Protein AF-A0A0G4MJI8-F1 (afdb_monomer_lite)

Organism: Verticillium 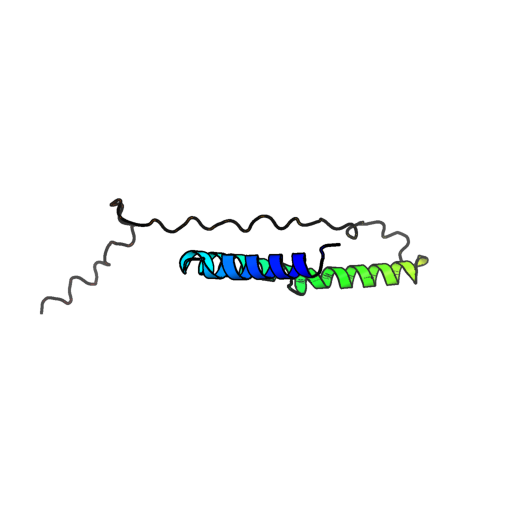longisporum (NCBI:txid100787)

Foldseek 3Di:
DQDPVSVVVVVVVVVVVVVPDDPVRVVQVVVQVVVCVVCVDCVNVVVVVVLVVVVVCCVVCVVVCPPVPPDPPVPDPPPDPDRPDDDPPPDPDDDPDDDPVPPDDPPPPPPPDD

pLDDT: mean 75.06, std 20.21, range [41.44, 98.19]

Sequence (114 aa):
MKGVDDSVNALTSHMFDFCQKSRRQRINQRNRTERLSDLLDWKRMGMEYVKARQLALRRAYPGSFQGDEEEDTILGVEQKISRPFSVPGSPRDRSGMMTPGDFASLQEGREGLS

Radius of gyration: 27.7 Å; chains: 1; bounding box: 50×65×73 Å

Secondary structure (DSSP, 8-state):
---HHHHHHHHHHHHHHHHT--HHHHHHHHHHHHTTGGGGSHHHHHHHHHHHHHHHHHHH-GGGSTT-----TTS------PPPPPPPPPPPS------TT-S--TTTTSSS--

Structure (mmCIF, N/CA/C/O backbone):
data_AF-A0A0G4MJI8-F1
#
_entry.id   AF-A0A0G4MJI8-F1
#
loop_
_atom_site.group_PDB
_atom_site.id
_atom_site.type_symbol
_atom_site.label_atom_id
_atom_site.label_alt_id
_atom_site.label_comp_id
_atom_site.label_asym_id
_atom_site.label_entity_id
_atom_site.label_seq_id
_atom_site.pdbx_PDB_ins_code
_atom_site.Cartn_x
_atom_site.Cartn_y
_atom_site.Cartn_z
_atom_site.occupancy
_atom_site.B_iso_or_equiv
_atom_site.auth_seq_id
_atom_site.auth_comp_id
_atom_site.auth_asym_id
_atom_site.auth_atom_id
_atom_site.pdbx_PDB_model_num
ATOM 1 N N . MET A 1 1 ? -15.058 -20.181 -4.352 1.00 57.34 1 MET A N 1
ATOM 2 C CA . MET A 1 1 ? -15.643 -18.838 -4.553 1.00 57.34 1 MET A CA 1
ATOM 3 C C . MET A 1 1 ? -16.570 -18.603 -3.378 1.00 57.34 1 MET A C 1
ATOM 5 O O . MET A 1 1 ? -17.356 -19.498 -3.102 1.00 57.34 1 MET A O 1
ATOM 9 N N . LYS A 1 2 ? -16.404 -17.515 -2.615 1.00 74.50 2 LYS A N 1
ATOM 10 C CA . LYS A 1 2 ? -17.337 -17.225 -1.514 1.00 74.50 2 LYS A CA 1
ATOM 11 C C . LYS A 1 2 ? -18.719 -16.964 -2.108 1.00 74.50 2 LYS A C 1
ATOM 13 O O . LYS A 1 2 ? -18.796 -16.340 -3.169 1.00 74.50 2 LYS A O 1
ATOM 18 N N . GLY A 1 3 ? -19.769 -17.465 -1.465 1.00 93.12 3 GLY A N 1
ATOM 19 C CA . GLY A 1 3 ? -21.134 -17.174 -1.888 1.00 93.12 3 GLY A CA 1
ATOM 20 C C . GLY A 1 3 ? -21.449 -15.682 -1.768 1.00 93.12 3 GLY A C 1
ATOM 21 O O . GLY A 1 3 ? -20.725 -14.920 -1.117 1.00 93.12 3 GLY A O 1
ATOM 22 N N . VAL A 1 4 ? -22.548 -15.255 -2.393 1.00 94.19 4 VAL A N 1
ATOM 23 C CA . VAL A 1 4 ? -23.049 -13.881 -2.232 1.00 94.19 4 VAL A CA 1
ATOM 24 C C . VAL A 1 4 ? -23.360 -13.615 -0.759 1.00 94.19 4 VAL A C 1
ATOM 26 O O . VAL A 1 4 ? -22.897 -12.615 -0.220 1.00 94.19 4 VAL A O 1
ATOM 29 N N . ASP A 1 5 ? -24.044 -14.550 -0.094 1.00 95.31 5 ASP A N 1
ATOM 30 C CA . ASP A 1 5 ? -24.381 -14.451 1.330 1.00 95.31 5 ASP A CA 1
ATOM 31 C C . ASP A 1 5 ? -23.130 -14.335 2.218 1.00 95.31 5 ASP A C 1
ATOM 33 O O . ASP A 1 5 ? -23.011 -13.408 3.016 1.00 95.31 5 ASP A O 1
ATOM 37 N N . ASP A 1 6 ? -22.116 -15.175 1.983 1.00 96.06 6 ASP A N 1
ATOM 38 C CA . ASP A 1 6 ? -20.831 -15.093 2.692 1.00 96.06 6 ASP A CA 1
ATOM 39 C C . ASP A 1 6 ? -20.140 -13.735 2.509 1.00 96.06 6 ASP A C 1
ATOM 41 O O . ASP A 1 6 ? -19.481 -13.228 3.420 1.00 96.06 6 ASP A O 1
ATOM 45 N N . SER A 1 7 ? -20.258 -13.146 1.317 1.00 96.25 7 SER A N 1
ATOM 46 C CA . SER A 1 7 ? -19.658 -11.847 0.995 1.00 96.25 7 SER A CA 1
ATOM 47 C C . SER A 1 7 ? -20.389 -10.706 1.700 1.00 96.25 7 SER A C 1
ATOM 49 O O . SER A 1 7 ? -19.743 -9.801 2.233 1.00 96.25 7 SER A O 1
ATOM 51 N N . VAL A 1 8 ? -21.722 -10.778 1.756 1.00 96.94 8 VAL A N 1
ATOM 52 C CA . VAL A 1 8 ? -22.560 -9.831 2.501 1.00 96.94 8 VAL A CA 1
ATOM 53 C C . VAL A 1 8 ? -22.250 -9.917 3.993 1.00 96.94 8 VAL A C 1
ATOM 55 O O . VAL A 1 8 ? -21.981 -8.891 4.622 1.00 96.94 8 VAL A O 1
ATOM 58 N N . ASN A 1 9 ? -22.194 -11.126 4.552 1.00 96.88 9 ASN A N 1
ATOM 59 C CA . ASN A 1 9 ? -21.843 -11.335 5.954 1.00 96.88 9 ASN A CA 1
ATOM 60 C C . ASN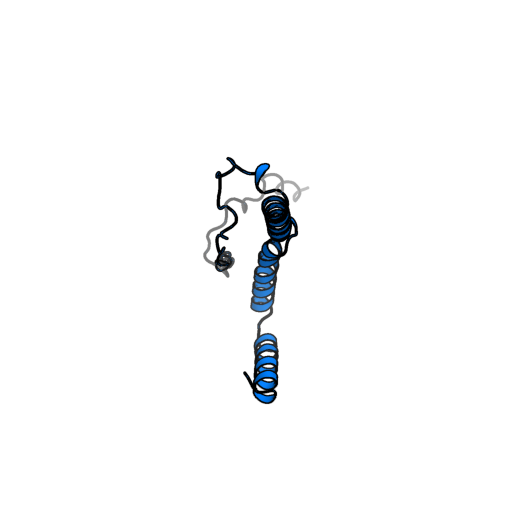 A 1 9 ? -20.442 -10.789 6.267 1.00 96.88 9 ASN A C 1
ATOM 62 O O . ASN A 1 9 ? -20.285 -10.017 7.212 1.00 96.88 9 ASN A O 1
ATOM 66 N N . ALA A 1 10 ? -19.442 -11.085 5.429 1.00 96.31 10 ALA A N 1
ATOM 67 C CA . ALA A 1 10 ? -18.080 -10.583 5.617 1.00 96.31 10 ALA A CA 1
ATOM 68 C C . ALA A 1 10 ? -17.996 -9.046 5.588 1.00 96.31 10 ALA A C 1
ATOM 70 O O . ALA A 1 10 ? -17.323 -8.446 6.431 1.00 96.31 10 ALA A O 1
ATOM 71 N N . LEU A 1 11 ? -18.687 -8.394 4.646 1.00 97.00 11 LEU A N 1
ATOM 72 C CA . LEU A 1 11 ? -18.741 -6.933 4.580 1.00 97.00 11 LEU A CA 1
ATOM 73 C C . LEU A 1 11 ? -19.375 -6.350 5.849 1.00 97.00 11 LEU A C 1
ATOM 75 O O . LEU A 1 11 ? -18.824 -5.426 6.453 1.00 97.00 11 LEU A O 1
ATOM 79 N N . THR A 1 12 ? -20.499 -6.923 6.274 1.00 97.88 12 THR A N 1
ATOM 80 C CA . THR A 1 12 ? -21.241 -6.460 7.452 1.00 97.88 12 THR A CA 1
ATOM 81 C C . THR A 1 12 ? -20.403 -6.611 8.723 1.00 97.88 12 THR A C 1
ATOM 83 O O . THR A 1 12 ? -20.364 -5.688 9.540 1.00 97.88 12 THR A O 1
ATOM 86 N N . SER A 1 13 ? -19.642 -7.705 8.857 1.00 97.88 13 SER A N 1
ATOM 87 C CA . SE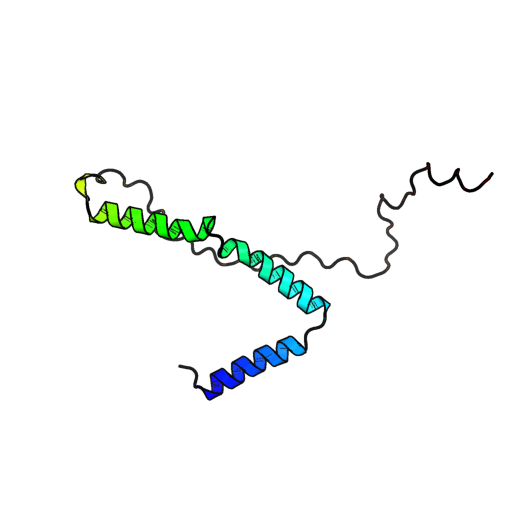R A 1 13 ? -18.679 -7.888 9.950 1.00 97.88 13 SER A CA 1
ATOM 88 C C . SER A 1 13 ? -17.604 -6.798 9.961 1.00 97.88 13 SER A C 1
ATOM 90 O O . SER A 1 13 ? -17.360 -6.199 11.006 1.00 97.88 13 SER A O 1
ATOM 92 N N . HIS A 1 14 ? -17.004 -6.460 8.813 1.00 97.56 14 HIS A N 1
ATOM 93 C CA . HIS A 1 14 ? -16.002 -5.387 8.749 1.00 97.56 14 HIS A CA 1
ATOM 94 C C . HIS A 1 14 ? -16.560 -4.020 9.162 1.00 97.56 14 HIS A C 1
ATOM 96 O O . HIS A 1 14 ? -15.876 -3.257 9.854 1.00 97.56 14 HIS A O 1
ATOM 102 N N . MET A 1 15 ? -17.793 -3.707 8.756 1.00 98.19 15 MET A N 1
ATOM 103 C CA . MET A 1 15 ? -18.467 -2.465 9.142 1.00 98.19 15 MET A CA 1
ATOM 104 C C . MET A 1 15 ? -18.753 -2.439 10.647 1.00 98.19 15 MET A C 1
ATOM 106 O O . MET A 1 15 ? -18.427 -1.457 11.320 1.00 98.19 15 MET A O 1
ATOM 110 N N . PHE A 1 16 ? -19.288 -3.534 11.190 1.00 98.12 16 PHE A N 1
ATOM 111 C CA . PHE A 1 16 ? -19.595 -3.662 12.613 1.00 98.12 16 PHE A CA 1
ATOM 112 C C . PHE A 1 16 ? -18.336 -3.540 13.489 1.00 98.12 16 PHE A C 1
ATOM 114 O O . PHE A 1 16 ? -18.294 -2.712 14.403 1.00 98.12 16 PHE A O 1
ATOM 121 N N . ASP A 1 17 ? -17.263 -4.255 13.142 1.00 98.12 17 ASP A N 1
ATOM 122 C CA . ASP A 1 17 ? -15.971 -4.208 13.842 1.00 98.12 17 ASP A CA 1
ATOM 123 C C . ASP A 1 17 ? -15.307 -2.822 13.801 1.00 98.12 17 ASP A C 1
ATOM 125 O O . ASP A 1 17 ? -14.476 -2.477 14.654 1.00 98.12 17 ASP A O 1
ATOM 129 N N . PHE A 1 18 ? -15.608 -2.021 12.776 1.00 97.69 18 PHE A N 1
ATOM 130 C CA . PHE A 1 18 ? -15.140 -0.644 12.681 1.00 97.69 18 PHE A CA 1
ATOM 131 C C . PHE A 1 18 ? -15.926 0.286 13.610 1.00 97.69 18 PHE A C 1
ATOM 133 O O . PHE A 1 18 ? -15.314 1.097 14.314 1.00 97.69 18 PHE A O 1
ATOM 140 N N . CYS A 1 19 ? -17.253 0.142 13.669 1.00 98.00 19 CYS A N 1
ATOM 141 C CA . CYS A 1 19 ? -18.116 0.922 14.560 1.00 98.00 19 CYS A CA 1
ATOM 142 C C . CYS A 1 19 ? -17.759 0.733 16.042 1.00 98.00 19 CYS A C 1
ATOM 144 O O . CYS A 1 19 ? -17.848 1.683 16.818 1.00 98.00 19 CYS A O 1
ATOM 146 N N . GLN A 1 20 ? -17.272 -0.451 16.421 1.00 97.88 20 GLN A N 1
ATOM 147 C CA . GLN A 1 20 ? -16.832 -0.746 17.788 1.00 97.88 20 GLN A CA 1
ATOM 148 C C . GLN A 1 20 ? -15.494 -0.092 18.187 1.00 97.88 20 GLN A C 1
ATOM 150 O O . GLN A 1 20 ? -15.112 -0.117 19.358 1.00 97.88 20 GLN A O 1
ATOM 155 N N . LYS A 1 21 ? -14.742 0.502 17.249 1.00 97.31 21 LYS A N 1
ATOM 156 C CA . LYS A 1 21 ? -13.429 1.091 17.559 1.00 97.31 21 LYS A CA 1
ATOM 157 C C . LYS A 1 21 ? -13.567 2.378 18.365 1.00 97.31 21 LYS A C 1
ATOM 159 O O . LYS A 1 21 ? -14.327 3.274 18.009 1.00 97.31 21 LYS A O 1
ATOM 164 N N . SER A 1 22 ? -12.715 2.549 19.371 1.00 98.00 22 SER A N 1
ATOM 165 C CA . SER A 1 22 ? -12.516 3.834 20.051 1.00 98.00 22 SER A CA 1
ATOM 166 C C . SER A 1 22 ? -11.933 4.899 19.110 1.00 98.00 22 SER A C 1
ATOM 168 O O . SER A 1 22 ? -11.281 4.595 18.105 1.00 98.00 22 SER A O 1
ATOM 170 N N . ARG A 1 23 ? -12.074 6.180 19.482 1.00 97.38 23 ARG A N 1
ATOM 171 C CA . ARG A 1 23 ? -11.447 7.301 18.756 1.00 97.38 23 ARG A CA 1
ATOM 172 C C . ARG A 1 23 ? -9.937 7.089 18.569 1.00 97.38 23 ARG A C 1
ATOM 174 O O . ARG A 1 23 ? -9.428 7.298 17.471 1.00 97.38 23 ARG A O 1
ATOM 181 N N . ARG A 1 24 ? -9.231 6.622 19.608 1.00 96.88 24 ARG A N 1
ATOM 182 C CA . ARG A 1 24 ? -7.778 6.370 19.563 1.00 96.88 24 ARG A CA 1
ATOM 183 C C . ARG A 1 24 ? -7.415 5.281 18.550 1.00 96.88 24 ARG A C 1
ATOM 185 O O . ARG A 1 24 ? -6.479 5.460 17.777 1.00 96.88 24 ARG A O 1
ATOM 192 N N . GLN A 1 25 ? -8.169 4.183 18.514 1.00 96.50 25 GLN A N 1
ATOM 193 C CA . GLN A 1 25 ? -7.951 3.107 17.541 1.00 96.50 25 GLN A CA 1
ATOM 194 C C . GLN A 1 25 ? -8.190 3.581 16.101 1.00 96.50 25 GLN A C 1
ATOM 196 O O . GLN A 1 25 ? -7.406 3.227 15.222 1.00 96.50 25 GLN A O 1
ATOM 201 N N . ARG A 1 26 ? -9.208 4.421 15.859 1.00 97.94 26 ARG A N 1
ATOM 202 C CA . ARG A 1 26 ? -9.464 4.995 14.524 1.00 97.94 26 ARG A CA 1
ATOM 203 C C . ARG A 1 26 ? -8.346 5.932 14.061 1.00 97.94 26 ARG A C 1
ATOM 205 O O . ARG A 1 26 ? -7.925 5.839 12.914 1.00 97.94 26 ARG A O 1
ATOM 212 N N . ILE A 1 27 ? -7.815 6.777 14.949 1.00 97.06 27 ILE A N 1
ATOM 213 C CA . ILE A 1 27 ? -6.660 7.640 14.633 1.00 97.06 27 ILE A CA 1
ATOM 214 C C . ILE A 1 27 ? -5.434 6.791 14.272 1.00 97.06 27 ILE A C 1
ATOM 216 O O . ILE A 1 27 ? -4.805 7.033 13.244 1.00 97.06 27 ILE A O 1
ATOM 220 N N . ASN A 1 28 ? -5.129 5.758 15.064 1.00 94.44 28 ASN A N 1
ATOM 221 C CA . ASN A 1 28 ? -4.010 4.857 14.780 1.00 94.44 28 ASN A CA 1
ATOM 222 C C . ASN A 1 28 ? -4.185 4.121 13.446 1.00 94.44 28 ASN A C 1
ATOM 224 O O . ASN A 1 28 ? -3.225 3.996 12.690 1.00 94.44 28 ASN A O 1
ATOM 228 N N . GLN A 1 29 ? -5.401 3.649 13.148 1.00 95.44 29 GLN A N 1
ATOM 229 C CA . GLN A 1 29 ? -5.709 3.016 11.868 1.00 95.44 29 GLN A CA 1
ATOM 230 C C . GLN A 1 29 ? -5.519 3.998 10.706 1.00 95.44 29 GLN A C 1
ATOM 232 O O . GLN A 1 29 ? -4.855 3.641 9.743 1.00 95.44 29 GLN A O 1
ATOM 237 N N . ARG A 1 30 ? -5.999 5.244 10.819 1.00 97.25 30 ARG A N 1
ATOM 238 C CA . ARG A 1 30 ? -5.801 6.281 9.792 1.00 97.25 30 ARG A CA 1
ATOM 239 C C . ARG A 1 30 ? -4.320 6.565 9.539 1.00 97.25 30 ARG A C 1
ATOM 241 O O . ARG A 1 30 ? -3.894 6.534 8.393 1.00 97.25 30 ARG A O 1
ATOM 248 N N . ASN A 1 31 ? -3.532 6.783 10.593 1.00 94.62 31 ASN A N 1
ATOM 249 C CA . ASN A 1 31 ? -2.089 7.027 10.465 1.00 94.62 31 ASN A CA 1
ATOM 250 C C . ASN A 1 31 ? -1.362 5.807 9.875 1.00 94.62 31 ASN A C 1
ATOM 252 O O . ASN A 1 31 ? -0.357 5.941 9.191 1.00 94.62 31 ASN A O 1
ATOM 256 N N . ARG A 1 32 ? -1.866 4.596 10.140 1.00 92.81 32 ARG A N 1
ATOM 257 C CA . ARG A 1 32 ? -1.348 3.370 9.535 1.00 92.81 32 ARG A CA 1
ATOM 258 C C . ARG A 1 32 ? -1.667 3.284 8.043 1.00 92.81 32 ARG A C 1
ATOM 260 O O . ARG A 1 32 ? -0.809 2.848 7.286 1.00 92.81 32 ARG A O 1
ATOM 267 N N . THR A 1 33 ? -2.881 3.658 7.650 1.00 93.94 33 THR A N 1
ATOM 268 C CA . THR A 1 33 ? -3.321 3.681 6.252 1.00 93.94 33 THR A CA 1
ATOM 269 C C . THR A 1 33 ? -2.577 4.742 5.450 1.00 93.94 33 THR A C 1
ATOM 271 O O . THR A 1 33 ? -2.185 4.470 4.324 1.00 93.94 33 THR A O 1
ATOM 274 N N . GLU A 1 34 ? -2.332 5.916 6.030 1.00 92.81 34 GLU A N 1
ATOM 275 C CA . GLU A 1 34 ? -1.600 7.005 5.372 1.00 92.81 34 GLU A CA 1
ATOM 276 C C . GLU A 1 34 ? -0.178 6.582 4.969 1.00 92.81 34 GLU A C 1
ATOM 278 O O . GLU A 1 34 ? 0.208 6.784 3.824 1.00 92.81 34 GLU A O 1
ATOM 283 N N . ARG A 1 35 ? 0.528 5.824 5.816 1.00 87.25 35 ARG A N 1
ATOM 284 C CA . ARG A 1 35 ? 1.851 5.249 5.493 1.00 87.25 35 ARG A CA 1
ATOM 285 C C . ARG A 1 35 ? 1.862 4.253 4.333 1.00 87.25 35 ARG A C 1
ATOM 287 O O . ARG A 1 35 ? 2.931 3.868 3.876 1.00 87.25 35 ARG A O 1
ATOM 294 N N . LEU A 1 36 ? 0.702 3.756 3.905 1.00 88.25 36 LEU A N 1
ATOM 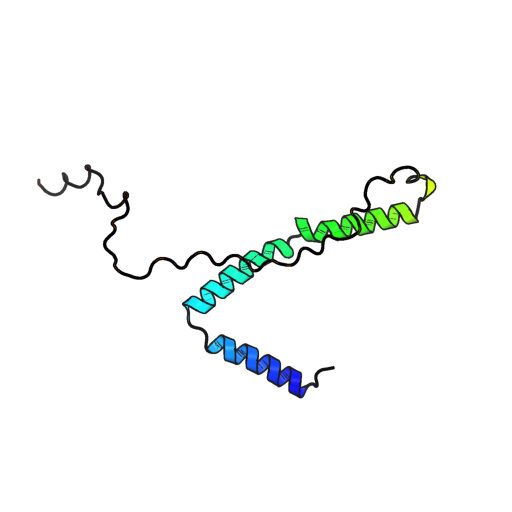295 C CA . LEU A 1 36 ? 0.610 2.883 2.733 1.00 88.25 36 LEU A CA 1
ATOM 296 C C . LEU A 1 36 ? 0.506 3.685 1.428 1.00 88.25 36 LEU A C 1
ATOM 298 O O . LEU A 1 36 ? 0.596 3.082 0.363 1.00 88.25 36 LEU A O 1
ATOM 302 N N . SER A 1 37 ? 0.323 5.009 1.491 1.00 89.94 37 SER A N 1
ATOM 303 C CA . SER A 1 37 ? 0.170 5.861 0.305 1.00 89.94 37 SER A CA 1
ATOM 304 C C . SER A 1 37 ? 1.413 5.862 -0.590 1.00 89.94 37 SER A C 1
ATOM 306 O O . SER A 1 37 ? 1.264 5.752 -1.803 1.00 89.94 37 SER A O 1
ATOM 308 N N . ASP A 1 38 ? 2.618 5.825 -0.009 1.00 85.25 38 ASP A N 1
ATOM 309 C CA . ASP A 1 38 ? 3.895 5.725 -0.738 1.00 85.25 38 ASP A CA 1
ATOM 310 C C . ASP A 1 38 ? 3.972 4.506 -1.673 1.00 85.25 38 ASP A C 1
ATOM 312 O O . ASP A 1 38 ? 4.688 4.506 -2.676 1.00 85.25 38 ASP A O 1
ATOM 316 N N . LEU A 1 39 ? 3.233 3.434 -1.360 1.00 87.06 39 LEU A N 1
ATOM 317 C CA . LEU A 1 39 ? 3.175 2.240 -2.205 1.00 87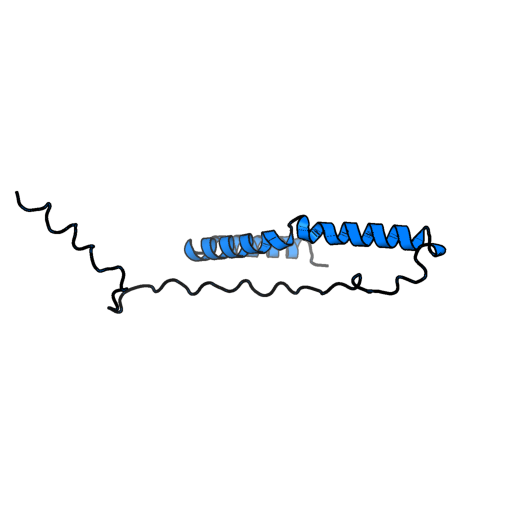.06 39 LEU A CA 1
ATOM 318 C C . LEU A 1 39 ? 2.442 2.499 -3.522 1.00 87.06 39 LEU A C 1
ATOM 320 O O . LEU A 1 39 ? 2.724 1.840 -4.521 1.00 87.06 39 LEU A O 1
ATOM 324 N N . LEU A 1 40 ? 1.487 3.425 -3.492 1.00 89.38 40 LEU A N 1
ATOM 325 C CA . LEU A 1 40 ? 0.609 3.780 -4.600 1.00 89.38 40 LEU A CA 1
ATOM 326 C C . LEU A 1 40 ? 1.091 5.040 -5.334 1.00 89.38 40 LEU A C 1
ATOM 328 O O . LEU A 1 40 ? 0.441 5.474 -6.283 1.00 89.38 40 LEU A O 1
ATOM 332 N N . ASP A 1 41 ? 2.222 5.617 -4.922 1.00 92.19 41 ASP A N 1
ATOM 333 C CA . ASP A 1 41 ? 2.821 6.773 -5.579 1.00 92.19 41 ASP A CA 1
ATOM 334 C C . ASP A 1 41 ? 3.351 6.407 -6.976 1.00 92.19 41 ASP A C 1
ATOM 336 O O . ASP A 1 41 ? 3.932 5.337 -7.197 1.00 92.19 41 ASP A O 1
ATOM 340 N N . TRP A 1 42 ? 3.189 7.317 -7.939 1.00 92.50 42 TRP A N 1
ATOM 341 C CA . TRP A 1 42 ? 3.653 7.124 -9.314 1.00 92.50 42 TRP A CA 1
ATOM 342 C C . TRP A 1 42 ? 5.166 6.967 -9.437 1.00 92.50 42 TRP A C 1
ATOM 344 O O . TRP A 1 42 ? 5.625 6.283 -10.351 1.00 92.50 42 TRP A O 1
ATOM 354 N N . LYS A 1 43 ? 5.951 7.519 -8.512 1.00 87.94 43 LYS A N 1
ATOM 355 C CA . LYS A 1 43 ? 7.392 7.273 -8.423 1.00 87.94 43 LYS A CA 1
ATOM 356 C C . LYS A 1 43 ? 7.693 5.782 -8.279 1.00 87.94 43 LYS A C 1
ATOM 358 O O . LYS A 1 43 ? 8.674 5.304 -8.843 1.00 87.94 43 LYS A O 1
ATOM 363 N N . ARG A 1 44 ? 6.840 5.043 -7.560 1.00 86.38 44 ARG A N 1
ATOM 364 C CA . ARG A 1 44 ? 6.953 3.590 -7.400 1.00 86.38 44 ARG A CA 1
ATOM 365 C C . ARG A 1 44 ? 6.215 2.840 -8.506 1.00 86.38 44 ARG A C 1
ATOM 367 O O . ARG A 1 44 ? 6.823 2.009 -9.175 1.00 86.38 44 ARG A O 1
ATOM 374 N N . MET A 1 45 ? 4.937 3.143 -8.735 1.00 88.62 45 MET A N 1
ATOM 375 C CA . MET A 1 45 ? 4.123 2.441 -9.735 1.00 88.62 45 MET A CA 1
ATOM 376 C C . MET A 1 45 ? 4.622 2.639 -11.174 1.00 88.62 45 MET A C 1
ATOM 378 O O . MET A 1 45 ? 4.489 1.750 -12.015 1.00 88.62 45 MET A O 1
ATOM 382 N N . GLY A 1 46 ? 5.240 3.783 -11.467 1.00 89.88 46 GLY A N 1
ATOM 383 C CA . GLY A 1 46 ? 5.790 4.115 -12.779 1.00 89.88 46 GLY A CA 1
ATOM 384 C C . GLY A 1 46 ? 6.966 3.232 -13.202 1.00 89.88 46 GLY A C 1
ATOM 385 O O . GLY A 1 46 ? 7.208 3.096 -14.402 1.00 89.88 46 GLY A O 1
ATOM 386 N N . MET A 1 47 ? 7.655 2.572 -12.261 1.00 87.69 47 MET A N 1
ATOM 387 C CA . MET A 1 47 ? 8.721 1.618 -12.590 1.00 87.69 47 MET A CA 1
ATOM 388 C C . MET A 1 47 ? 8.197 0.448 -13.428 1.00 87.69 47 MET A C 1
ATOM 390 O O . MET A 1 47 ? 8.870 0.013 -14.359 1.00 87.69 47 MET A O 1
ATOM 394 N N . GLU A 1 48 ? 6.968 -0.011 -13.176 1.00 89.25 48 GLU A N 1
ATOM 395 C CA . GLU A 1 48 ? 6.363 -1.096 -13.958 1.00 89.25 48 GLU A CA 1
ATOM 396 C C . GLU A 1 48 ? 6.114 -0.680 -15.416 1.00 89.25 48 GLU A C 1
ATOM 398 O O . GLU A 1 48 ? 6.311 -1.469 -16.341 1.00 89.25 48 GLU A O 1
ATOM 403 N N . TYR A 1 49 ? 5.799 0.596 -15.658 1.00 92.62 49 TYR A N 1
ATOM 404 C CA . TYR A 1 49 ? 5.707 1.137 -17.016 1.00 92.62 49 TYR A CA 1
ATOM 405 C C . TYR A 1 49 ? 7.074 1.220 -17.705 1.00 92.62 49 TYR A C 1
ATOM 407 O O . TYR A 1 49 ? 7.166 0.991 -18.912 1.00 92.62 49 TYR A O 1
ATOM 415 N N . VAL A 1 50 ? 8.140 1.547 -16.966 1.00 90.44 50 VAL A N 1
ATOM 416 C CA . VAL A 1 50 ? 9.512 1.544 -17.504 1.00 90.44 50 VAL A CA 1
ATOM 417 C C . VAL A 1 50 ? 9.899 0.132 -17.938 1.00 90.44 50 VAL A C 1
ATOM 419 O O . VAL A 1 50 ? 10.296 -0.047 -19.091 1.00 90.44 50 VAL A O 1
ATOM 422 N N . LYS A 1 51 ? 9.683 -0.868 -17.075 1.00 87.69 51 LYS A N 1
ATOM 423 C CA . LYS A 1 51 ? 9.939 -2.283 -17.386 1.00 87.69 51 LYS A CA 1
ATOM 424 C C . LYS A 1 51 ? 9.153 -2.750 -18.610 1.00 87.69 51 LYS A C 1
ATOM 426 O O . LYS A 1 51 ? 9.725 -3.364 -19.506 1.00 87.69 51 LYS A O 1
ATOM 431 N N . ALA A 1 52 ? 7.861 -2.421 -18.693 1.00 91.62 52 ALA A N 1
ATOM 432 C CA . ALA A 1 52 ? 7.025 -2.791 -19.835 1.00 91.62 52 ALA A CA 1
ATOM 433 C C . ALA A 1 52 ? 7.550 -2.205 -21.159 1.00 91.62 52 ALA A C 1
ATOM 435 O O . ALA A 1 52 ? 7.597 -2.907 -22.171 1.00 91.62 52 ALA A O 1
ATOM 436 N N . ARG A 1 53 ? 7.997 -0.940 -21.153 1.00 92.00 53 ARG A N 1
ATOM 437 C CA . ARG A 1 53 ? 8.597 -0.296 -22.334 1.00 92.00 53 ARG A CA 1
ATOM 438 C C . ARG A 1 53 ? 9.932 -0.927 -22.721 1.00 92.00 53 ARG A C 1
ATOM 440 O O . ARG A 1 53 ? 10.140 -1.212 -23.897 1.00 92.00 53 ARG A O 1
ATOM 447 N N . GLN A 1 54 ? 10.806 -1.179 -21.748 1.00 88.50 54 GLN A N 1
ATOM 448 C CA . GLN A 1 54 ? 12.085 -1.856 -21.987 1.00 88.50 54 GLN A CA 1
ATOM 449 C C . GLN A 1 54 ? 11.869 -3.253 -22.578 1.00 88.50 54 GLN A C 1
ATOM 451 O O . GLN A 1 54 ? 12.498 -3.606 -23.573 1.00 88.50 54 GLN A O 1
ATOM 456 N N . LEU A 1 55 ? 10.921 -4.019 -22.032 1.00 88.62 55 LEU A N 1
ATOM 457 C CA . LEU A 1 55 ? 10.563 -5.339 -22.543 1.00 88.62 55 LEU A CA 1
ATOM 458 C C . LEU A 1 55 ? 10.039 -5.280 -23.985 1.00 88.62 55 LEU A C 1
ATOM 460 O O . LEU A 1 55 ? 10.419 -6.112 -24.808 1.00 88.62 55 LEU A O 1
ATOM 464 N N . ALA A 1 56 ? 9.181 -4.309 -24.305 1.00 92.19 56 ALA A N 1
ATOM 465 C CA . ALA A 1 56 ? 8.664 -4.131 -25.660 1.00 92.19 56 ALA A CA 1
ATOM 466 C C . ALA A 1 56 ? 9.784 -3.810 -26.664 1.00 92.19 56 ALA A C 1
ATOM 468 O O . ALA A 1 56 ? 9.832 -4.420 -27.731 1.00 92.19 56 ALA A O 1
ATOM 469 N N . LEU A 1 57 ? 10.711 -2.914 -26.308 1.00 90.06 57 LEU A N 1
ATOM 470 C CA . LEU A 1 57 ? 11.852 -2.557 -27.158 1.00 90.06 57 LEU A CA 1
ATOM 471 C C . LEU A 1 57 ? 12.809 -3.736 -27.368 1.00 90.06 57 LEU A C 1
ATOM 473 O O . LEU A 1 57 ? 13.171 -4.011 -28.511 1.00 90.06 57 LEU A O 1
ATOM 477 N N . ARG A 1 58 ? 13.143 -4.480 -26.303 1.00 87.19 58 ARG A N 1
ATOM 478 C CA . ARG A 1 58 ? 13.973 -5.695 -26.390 1.00 87.19 58 ARG A CA 1
ATOM 479 C C . ARG A 1 58 ? 13.357 -6.747 -27.318 1.00 87.19 58 ARG A C 1
ATOM 481 O O . ARG A 1 58 ? 14.072 -7.395 -28.072 1.00 87.19 58 ARG A O 1
ATOM 488 N N . ARG A 1 59 ? 12.027 -6.904 -27.289 1.00 88.50 59 ARG A N 1
ATOM 489 C CA . ARG A 1 59 ? 11.305 -7.835 -28.176 1.00 88.50 59 ARG A CA 1
ATOM 490 C C . ARG A 1 59 ? 11.243 -7.352 -29.626 1.00 88.50 59 ARG A C 1
ATOM 492 O O . ARG A 1 59 ? 11.342 -8.176 -30.527 1.00 88.50 59 ARG A O 1
ATOM 499 N N . ALA A 1 60 ? 11.051 -6.052 -29.848 1.00 94.38 60 ALA A N 1
ATOM 500 C CA . ALA A 1 60 ? 10.909 -5.480 -31.186 1.00 94.38 60 ALA A CA 1
ATOM 501 C C . ALA A 1 60 ? 12.247 -5.354 -31.932 1.00 94.38 60 ALA A C 1
ATOM 503 O O . ALA A 1 60 ? 12.281 -5.536 -33.147 1.00 94.38 60 ALA A O 1
ATOM 504 N N . TYR A 1 61 ? 13.345 -5.087 -31.216 1.00 92.56 61 TYR A N 1
ATOM 505 C CA . TYR A 1 61 ? 14.666 -4.854 -31.810 1.00 92.56 61 TYR A CA 1
ATOM 506 C C . TYR A 1 61 ? 15.775 -5.702 -31.163 1.00 92.56 61 TYR A C 1
ATOM 508 O O . TYR A 1 61 ? 16.729 -5.139 -30.629 1.00 92.56 61 TYR A O 1
ATOM 516 N N . PRO A 1 62 ? 15.721 -7.047 -31.215 1.00 85.88 62 PRO A N 1
ATOM 517 C CA . PRO A 1 62 ? 16.642 -7.896 -30.451 1.00 85.88 62 PRO A CA 1
ATOM 518 C C . PRO A 1 62 ? 18.130 -7.648 -30.744 1.00 85.88 62 PRO A C 1
ATOM 520 O O . PRO A 1 62 ? 18.947 -7.679 -29.832 1.00 85.88 62 PRO A O 1
ATOM 523 N N . GLY A 1 63 ? 18.485 -7.348 -32.000 1.00 87.69 63 GLY A N 1
ATOM 524 C CA . GLY A 1 63 ? 19.874 -7.091 -32.406 1.00 87.69 63 GLY A CA 1
ATOM 525 C C . GLY A 1 63 ? 20.471 -5.791 -31.855 1.00 87.69 63 GLY A C 1
ATOM 526 O O . GLY A 1 63 ? 21.686 -5.670 -31.783 1.00 87.69 63 GLY A O 1
ATOM 527 N N . SER A 1 64 ? 19.639 -4.833 -31.434 1.00 83.75 64 SER A N 1
ATOM 528 C CA . SER A 1 64 ? 20.090 -3.576 -30.815 1.00 83.75 64 SER A CA 1
ATOM 529 C C . SER A 1 64 ? 20.309 -3.690 -29.305 1.00 83.75 64 SER A C 1
ATOM 531 O O . SER A 1 64 ? 20.830 -2.756 -28.710 1.00 83.75 64 SER A O 1
ATOM 533 N N . PHE A 1 65 ? 19.906 -4.809 -28.698 1.00 77.06 65 PHE A N 1
ATOM 534 C CA . PHE A 1 65 ? 20.046 -5.091 -27.265 1.00 77.06 65 PHE A CA 1
ATOM 535 C C . PHE A 1 65 ? 20.939 -6.324 -27.004 1.00 77.06 65 PHE A C 1
ATOM 537 O O . PHE A 1 65 ? 20.968 -6.843 -25.890 1.00 77.06 65 PHE A O 1
ATOM 544 N N . GLN A 1 66 ? 21.658 -6.819 -28.022 1.00 66.75 66 GLN A N 1
ATOM 545 C CA . GLN A 1 66 ? 22.644 -7.897 -27.881 1.00 66.75 66 GLN A CA 1
ATOM 546 C C . GLN A 1 66 ? 23.912 -7.353 -27.208 1.00 66.75 66 GLN A C 1
ATOM 548 O O . GLN A 1 66 ? 24.642 -6.574 -27.812 1.00 66.75 66 GLN A O 1
ATOM 553 N N . GLY A 1 67 ? 24.163 -7.765 -25.963 1.00 65.38 67 GLY A N 1
ATOM 554 C CA . GLY A 1 67 ? 25.315 -7.337 -25.154 1.00 65.38 67 GLY A CA 1
ATOM 555 C C . GLY A 1 67 ? 24.936 -6.626 -23.853 1.00 65.38 67 GLY A C 1
ATOM 556 O O . GLY A 1 67 ? 25.732 -6.622 -22.920 1.00 65.38 67 GLY A O 1
ATOM 557 N N . ASP A 1 68 ? 23.701 -6.126 -23.747 1.00 59.09 68 ASP A N 1
ATOM 558 C CA . ASP A 1 68 ? 23.142 -5.571 -22.509 1.00 59.09 68 ASP A CA 1
ATOM 559 C C . ASP A 1 68 ? 22.531 -6.702 -21.656 1.00 59.09 68 ASP A C 1
ATOM 561 O O . ASP A 1 68 ? 21.324 -6.746 -21.400 1.00 59.09 68 ASP A O 1
ATOM 565 N N . GLU A 1 69 ? 23.371 -7.660 -21.253 1.00 54.78 69 GLU A N 1
ATOM 566 C CA . GLU A 1 69 ? 23.035 -8.683 -20.245 1.00 54.78 69 GLU A CA 1
ATOM 567 C C . GLU A 1 69 ? 23.177 -8.155 -18.808 1.00 54.78 69 GLU A C 1
ATOM 569 O O . GLU A 1 69 ? 23.011 -8.907 -17.848 1.00 54.78 69 GLU A O 1
ATOM 574 N N . GLU A 1 70 ? 23.459 -6.863 -18.620 1.00 50.44 70 GLU A N 1
ATOM 575 C CA . GLU A 1 70 ? 23.439 -6.289 -17.282 1.00 50.44 70 GLU A CA 1
ATOM 576 C C . GLU A 1 70 ? 22.001 -6.040 -16.816 1.00 50.44 70 GLU A C 1
ATOM 578 O O . GLU A 1 70 ? 21.262 -5.169 -17.281 1.00 50.44 70 GLU A O 1
ATOM 583 N N . GLU A 1 71 ? 21.663 -6.872 -15.838 1.00 50.44 71 GLU A N 1
ATOM 584 C CA . GLU A 1 71 ? 20.566 -6.789 -14.895 1.00 50.44 71 GLU A CA 1
ATOM 585 C C . GLU A 1 71 ? 19.182 -7.212 -15.396 1.00 50.44 71 GLU A C 1
ATOM 587 O O . GLU A 1 71 ? 18.331 -6.434 -15.834 1.00 50.44 71 GLU A O 1
ATOM 592 N N . ASP A 1 72 ? 18.902 -8.478 -15.093 1.00 48.38 72 ASP A N 1
ATOM 593 C CA . ASP A 1 72 ? 17.622 -9.015 -14.623 1.00 48.38 72 ASP A CA 1
ATOM 594 C C . ASP A 1 72 ? 17.004 -8.226 -13.434 1.00 48.38 72 ASP A C 1
ATOM 596 O O . ASP A 1 72 ? 16.433 -8.794 -12.504 1.00 48.38 72 ASP A O 1
ATOM 600 N N . THR A 1 73 ? 17.004 -6.890 -13.458 1.00 50.38 73 THR A N 1
ATOM 601 C CA . THR A 1 73 ? 16.219 -6.043 -12.534 1.00 50.38 73 THR A CA 1
ATOM 602 C C . THR A 1 73 ? 14.708 -6.129 -12.796 1.00 50.38 73 THR A C 1
ATOM 604 O O . THR A 1 73 ? 13.894 -5.521 -12.093 1.00 50.38 73 THR A O 1
ATOM 607 N N . ILE A 1 74 ? 14.302 -6.916 -13.797 1.00 48.12 74 ILE A N 1
ATOM 608 C CA . ILE A 1 74 ? 12.903 -7.162 -14.155 1.00 48.12 74 ILE A CA 1
ATOM 609 C C . ILE A 1 74 ? 12.243 -8.155 -13.178 1.00 48.12 74 ILE A C 1
ATOM 611 O O . ILE A 1 74 ? 11.025 -8.092 -12.985 1.00 48.12 74 ILE A O 1
ATOM 615 N N . LEU A 1 75 ? 13.008 -9.016 -12.494 1.00 48.66 75 LEU A N 1
ATOM 616 C CA . LEU A 1 75 ? 12.455 -9.979 -11.537 1.00 48.66 75 LEU A CA 1
ATOM 617 C C . LEU A 1 75 ? 12.282 -9.328 -10.160 1.00 48.66 75 LEU A C 1
ATOM 619 O O . LEU A 1 75 ? 13.207 -9.189 -9.365 1.00 48.66 75 LEU A O 1
ATOM 623 N N . GLY A 1 76 ? 11.051 -8.871 -9.931 1.00 50.16 76 GLY A N 1
ATOM 624 C CA . GLY A 1 76 ? 10.634 -8.062 -8.800 1.00 50.16 76 GLY A CA 1
ATOM 625 C C . GLY A 1 76 ? 11.095 -8.577 -7.441 1.00 50.16 76 GLY A C 1
ATOM 626 O O . GLY A 1 76 ? 10.763 -9.681 -7.014 1.00 50.16 76 GLY A O 1
ATOM 627 N N . VAL A 1 77 ? 11.758 -7.692 -6.698 1.00 51.03 77 VAL A N 1
ATOM 628 C CA . VAL A 1 77 ? 11.760 -7.775 -5.242 1.00 51.03 77 VAL A CA 1
ATOM 629 C C . VAL A 1 77 ? 10.307 -7.602 -4.812 1.00 51.03 77 VAL A C 1
ATOM 631 O O . VAL A 1 77 ? 9.788 -6.482 -4.805 1.00 51.03 77 VAL A O 1
ATOM 634 N N . GLU A 1 78 ? 9.627 -8.701 -4.482 1.00 55.34 78 GLU A N 1
ATOM 635 C CA . GLU A 1 78 ? 8.369 -8.644 -3.746 1.00 55.34 78 GLU A CA 1
ATOM 636 C C . GLU A 1 78 ? 8.648 -7.958 -2.411 1.00 55.34 78 GLU A C 1
ATOM 638 O O . GLU A 1 78 ? 9.015 -8.577 -1.409 1.00 55.34 78 GLU A O 1
ATOM 643 N N . GLN A 1 79 ? 8.520 -6.634 -2.400 1.00 58.75 79 GLN A N 1
ATOM 644 C CA . GLN A 1 79 ? 8.606 -5.860 -1.181 1.00 58.75 79 GLN A CA 1
ATOM 645 C C . GLN A 1 79 ? 7.357 -6.162 -0.365 1.00 58.75 79 GLN A C 1
ATOM 647 O O . GLN A 1 79 ? 6.331 -5.487 -0.479 1.00 58.75 79 GLN A O 1
ATOM 652 N N . LYS A 1 80 ? 7.452 -7.209 0.459 1.00 56.97 80 LYS A N 1
ATOM 653 C CA . LYS A 1 80 ? 6.474 -7.508 1.497 1.00 56.97 80 LYS A CA 1
ATOM 654 C C . LYS A 1 80 ? 6.311 -6.246 2.328 1.00 56.97 80 LYS A C 1
ATOM 656 O O . LYS A 1 80 ? 7.276 -5.747 2.904 1.00 56.97 80 LYS A O 1
ATOM 661 N N . ILE A 1 81 ? 5.088 -5.727 2.362 1.00 60.31 81 ILE A N 1
ATOM 662 C CA . ILE A 1 81 ? 4.720 -4.570 3.172 1.00 60.31 81 ILE A CA 1
ATOM 663 C C . ILE A 1 81 ? 4.987 -4.957 4.630 1.00 60.31 81 ILE A C 1
ATOM 665 O O . ILE A 1 81 ? 4.179 -5.644 5.262 1.00 60.31 81 ILE A O 1
ATOM 669 N N . SER A 1 82 ? 6.154 -4.579 5.159 1.00 55.97 82 SER A N 1
ATOM 670 C CA . SER A 1 82 ? 6.442 -4.767 6.576 1.00 55.97 82 SER A CA 1
ATOM 671 C C . SER A 1 82 ? 5.426 -3.952 7.361 1.00 55.97 82 SER A C 1
ATOM 673 O O . SER A 1 82 ? 5.041 -2.850 6.958 1.00 55.97 82 SER A O 1
ATOM 675 N N . ARG A 1 83 ? 4.928 -4.525 8.460 1.00 53.84 83 ARG A N 1
ATOM 676 C CA . ARG A 1 83 ? 3.914 -3.874 9.288 1.00 53.84 83 ARG A CA 1
ATOM 677 C C . ARG A 1 83 ? 4.449 -2.489 9.659 1.00 53.84 83 ARG A C 1
ATOM 679 O O . ARG A 1 83 ? 5.518 -2.428 10.258 1.00 53.84 83 ARG A O 1
ATOM 686 N N . PRO A 1 84 ? 3.743 -1.396 9.327 1.00 54.38 84 PRO A N 1
ATOM 687 C CA . PRO A 1 84 ? 4.219 -0.060 9.651 1.00 54.38 84 PRO A CA 1
ATOM 688 C C . PRO A 1 84 ? 4.460 0.004 11.154 1.00 54.38 84 PRO A C 1
ATOM 690 O O . PRO A 1 84 ? 3.534 -0.248 11.934 1.00 54.38 84 PRO A O 1
ATOM 693 N N . PHE A 1 85 ? 5.711 0.275 11.531 1.00 49.84 85 PHE A N 1
ATOM 694 C CA . PHE A 1 85 ? 6.151 0.316 12.917 1.00 49.84 85 PHE A CA 1
ATOM 695 C C . PHE A 1 85 ? 5.169 1.178 13.722 1.00 49.84 85 PHE A C 1
ATOM 697 O O . PHE A 1 85 ? 4.844 2.316 13.360 1.00 49.84 85 PHE A O 1
ATOM 704 N N . SER A 1 86 ? 4.593 0.603 14.777 1.00 55.44 86 SER A N 1
ATOM 705 C CA . SER A 1 86 ? 3.796 1.378 15.718 1.00 55.44 86 SER A CA 1
ATOM 706 C C . SER A 1 86 ? 4.745 2.325 16.435 1.00 55.44 86 SER A C 1
ATOM 708 O O . SER A 1 86 ? 5.659 1.868 17.114 1.00 55.44 86 SER A O 1
ATOM 710 N N . VAL A 1 87 ? 4.526 3.632 16.291 1.00 53.19 87 VAL A N 1
ATOM 711 C CA . VAL A 1 87 ? 5.167 4.624 17.161 1.00 53.19 87 VAL A CA 1
ATOM 712 C C . VAL A 1 87 ? 4.825 4.228 18.604 1.00 53.19 87 VAL A C 1
ATOM 714 O O . VAL A 1 87 ? 3.646 3.926 18.849 1.00 53.19 87 VAL A O 1
ATOM 717 N N . PRO A 1 88 ? 5.796 4.166 19.537 1.00 56.84 88 PRO A N 1
ATOM 718 C CA . PRO A 1 88 ? 5.510 3.892 20.939 1.00 56.84 88 PRO A CA 1
ATOM 719 C C . PRO A 1 88 ? 4.386 4.817 21.400 1.00 56.84 88 PRO A C 1
ATOM 721 O O . PRO A 1 88 ? 4.414 6.019 21.133 1.00 56.84 88 PRO A O 1
ATOM 724 N N . GLY A 1 89 ? 3.343 4.252 22.011 1.00 49.44 89 GLY A N 1
ATOM 725 C CA . GLY A 1 89 ? 2.254 5.070 22.529 1.00 49.44 89 GLY A CA 1
ATOM 726 C C . GLY A 1 89 ? 2.826 6.087 23.511 1.00 49.44 89 GLY A C 1
ATOM 727 O O . GLY A 1 89 ? 3.572 5.690 24.401 1.00 49.44 89 GLY A O 1
ATOM 728 N N . SER A 1 90 ? 2.489 7.373 23.348 1.00 55.91 90 SER A N 1
ATOM 729 C CA . SER A 1 90 ? 2.901 8.415 24.295 1.00 55.91 90 SER A CA 1
ATOM 730 C C . SER A 1 90 ? 2.623 7.956 25.730 1.00 5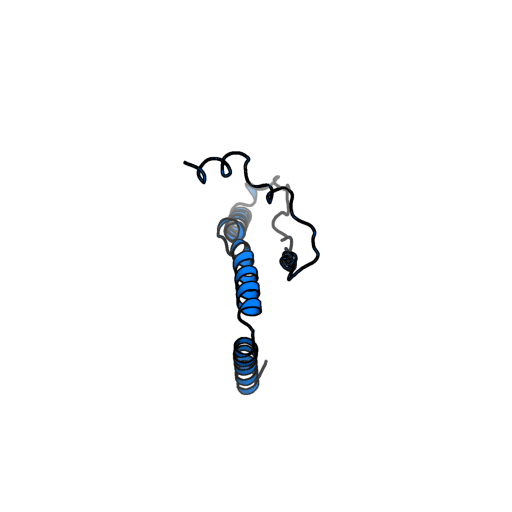5.91 90 SER A C 1
ATOM 732 O O . SER A 1 90 ? 1.518 7.436 25.967 1.00 55.91 90 SER A O 1
ATOM 734 N N . PRO A 1 91 ? 3.588 8.125 26.657 1.00 54.22 91 PRO A N 1
ATOM 735 C CA . PRO A 1 91 ? 3.412 7.764 28.056 1.00 54.22 91 PRO A CA 1
ATOM 736 C C . PRO A 1 91 ? 2.107 8.364 28.579 1.00 54.22 91 PRO A C 1
ATOM 738 O O . PRO A 1 91 ? 1.879 9.568 28.467 1.00 54.22 91 PRO A O 1
ATOM 741 N N . ARG A 1 92 ? 1.210 7.513 29.081 1.00 49.94 92 ARG A N 1
ATOM 742 C CA . ARG A 1 92 ? 0.005 7.964 29.776 1.00 49.94 92 ARG A CA 1
ATOM 743 C C . ARG A 1 92 ? 0.291 7.932 31.268 1.00 49.94 92 ARG A C 1
ATOM 745 O O . ARG A 1 92 ? 0.505 6.859 31.813 1.00 49.94 92 ARG A O 1
ATOM 752 N N . ASP A 1 93 ? 0.255 9.130 31.835 1.00 45.75 93 ASP A N 1
ATOM 753 C CA . ASP A 1 93 ? 0.094 9.492 33.240 1.00 45.75 93 ASP A CA 1
ATOM 754 C C . ASP A 1 93 ? 1.165 9.056 34.259 1.00 45.75 93 ASP A C 1
ATOM 756 O O . ASP A 1 93 ? 1.334 7.890 34.594 1.00 45.75 93 ASP A O 1
ATOM 760 N N . ARG A 1 94 ? 1.797 10.096 34.827 1.00 50.78 94 ARG A N 1
ATOM 761 C CA . ARG A 1 94 ? 2.394 10.199 36.171 1.00 50.78 94 ARG A CA 1
ATOM 762 C C . ARG A 1 94 ? 3.353 9.086 36.607 1.00 50.78 94 ARG A C 1
ATOM 764 O O . ARG A 1 94 ? 3.050 8.272 37.469 1.00 50.78 94 ARG A O 1
ATOM 771 N N . SER A 1 95 ? 4.595 9.215 36.170 1.00 49.25 95 SER A N 1
ATOM 772 C CA . SER A 1 95 ? 5.756 8.920 37.012 1.00 49.25 95 SER A CA 1
ATOM 773 C C . SER A 1 95 ? 6.664 10.137 36.904 1.00 49.25 95 SER A C 1
ATOM 775 O O . SER A 1 95 ? 6.989 10.545 35.793 1.00 49.25 95 SER A O 1
ATOM 777 N N . GLY A 1 96 ? 6.940 10.789 38.034 1.00 57.53 96 GLY A N 1
ATOM 778 C CA . GLY A 1 96 ? 7.519 12.130 38.148 1.00 57.53 96 GLY A CA 1
ATOM 779 C C . GLY A 1 96 ? 8.956 12.284 37.647 1.00 57.53 96 GLY A C 1
ATOM 780 O O . GLY A 1 96 ? 9.835 12.649 38.418 1.00 57.53 96 GLY A O 1
ATOM 781 N N . MET A 1 97 ? 9.190 12.070 36.356 1.00 55.31 97 MET A N 1
ATOM 782 C CA . MET A 1 97 ? 10.382 12.539 35.658 1.00 55.31 97 MET A CA 1
ATOM 783 C C . MET A 1 97 ? 9.984 13.718 34.769 1.00 55.31 97 MET A C 1
ATOM 785 O O . MET A 1 97 ? 9.440 13.532 33.682 1.00 55.31 97 MET A O 1
ATOM 789 N N . MET A 1 98 ? 10.223 14.932 35.274 1.00 54.66 98 MET A N 1
ATOM 790 C CA . MET A 1 98 ? 10.208 16.163 34.478 1.00 54.66 98 MET A CA 1
ATOM 791 C C . MET A 1 98 ? 11.190 16.019 33.318 1.00 54.66 98 MET A C 1
ATOM 793 O O . MET A 1 98 ? 12.298 15.498 33.489 1.00 54.66 98 MET A O 1
ATOM 797 N N . THR A 1 99 ? 10.782 16.478 32.139 1.00 54.34 99 THR A N 1
ATOM 798 C CA . THR A 1 99 ? 11.692 16.535 30.995 1.00 54.34 99 THR A CA 1
ATOM 799 C C . THR A 1 99 ? 12.533 17.811 31.092 1.00 54.34 99 THR A C 1
ATOM 801 O O . THR A 1 99 ? 12.036 18.821 31.585 1.00 54.34 99 THR A O 1
ATOM 804 N N . PRO A 1 100 ? 13.794 17.825 30.623 1.00 52.34 100 PRO A N 1
ATOM 805 C CA . PRO A 1 100 ? 14.689 18.986 30.755 1.00 52.34 100 PRO A CA 1
ATOM 806 C C . PRO A 1 100 ? 14.222 20.297 30.082 1.00 52.34 100 PRO A C 1
ATOM 808 O O . PRO A 1 100 ? 14.942 21.287 30.151 1.00 52.34 100 PRO A O 1
ATOM 811 N N . GLY A 1 101 ? 13.049 20.316 29.435 1.00 58.84 101 GLY A N 1
ATOM 812 C CA . GLY A 1 101 ? 12.395 21.510 28.886 1.00 58.84 101 GLY A CA 1
ATOM 813 C C . GLY A 1 101 ? 11.360 22.164 29.813 1.00 58.84 101 GLY A C 1
ATOM 814 O O . GLY A 1 101 ? 10.837 23.213 29.459 1.00 58.84 101 GLY A O 1
ATOM 815 N N . ASP A 1 102 ? 11.082 21.585 30.988 1.00 52.16 102 ASP A N 1
ATOM 816 C CA . ASP A 1 102 ? 10.153 22.143 31.990 1.00 52.16 102 ASP A CA 1
ATOM 817 C C . ASP A 1 102 ? 10.811 23.200 32.906 1.00 52.16 102 ASP A C 1
ATOM 819 O O . ASP A 1 102 ? 10.182 23.722 33.829 1.00 52.16 102 ASP A O 1
ATOM 823 N N . PHE A 1 103 ? 12.084 23.543 32.671 1.00 46.28 103 PHE A N 1
ATOM 824 C CA . PHE A 1 103 ? 12.683 24.740 33.255 1.00 46.28 103 PHE A CA 1
ATOM 825 C C . PHE A 1 103 ? 12.148 25.955 32.503 1.00 46.28 103 PHE A C 1
ATOM 827 O O . PHE A 1 103 ? 12.613 26.268 31.407 1.00 46.28 103 PHE A O 1
ATOM 834 N N . ALA A 1 104 ? 11.170 26.637 33.103 1.00 47.41 104 ALA A N 1
ATOM 835 C CA . ALA A 1 104 ? 10.762 27.970 32.686 1.00 47.41 104 ALA A CA 1
ATOM 836 C C . ALA A 1 104 ? 12.015 28.822 32.429 1.00 47.41 104 ALA A C 1
ATOM 838 O O . ALA A 1 104 ? 12.903 28.923 33.282 1.00 47.41 104 ALA A O 1
ATOM 839 N N . SER A 1 105 ? 12.109 29.399 31.232 1.00 49.78 105 SER A N 1
ATOM 840 C CA . SER A 1 105 ? 13.157 30.353 30.897 1.00 49.78 105 SER A CA 1
ATOM 841 C C . SER A 1 105 ? 13.206 31.434 31.976 1.00 49.78 105 SER A C 1
ATOM 843 O O . SER A 1 105 ? 12.181 32.044 32.276 1.00 49.78 105 SER A O 1
ATOM 845 N N . LEU A 1 106 ? 14.399 31.701 32.521 1.00 49.75 106 LEU A N 1
ATOM 846 C CA . LEU A 1 106 ? 14.713 32.711 33.552 1.00 49.75 106 LEU A CA 1
ATOM 847 C C . LEU A 1 106 ? 14.279 34.159 33.218 1.00 49.75 106 LEU A C 1
ATOM 849 O O . LEU A 1 106 ? 14.598 35.092 33.951 1.00 49.75 106 LEU A O 1
ATOM 853 N N . GLN A 1 107 ? 13.554 34.356 32.123 1.00 50.28 107 GLN A N 1
ATOM 854 C CA . GLN A 1 107 ? 13.049 35.629 31.640 1.00 50.28 107 GLN A CA 1
ATOM 855 C C . GLN A 1 107 ? 11.591 35.898 32.056 1.00 50.28 107 GLN A C 1
ATOM 857 O O . GLN A 1 107 ? 11.199 37.056 32.119 1.00 50.28 107 GLN A O 1
ATOM 862 N N . GLU A 1 108 ? 10.815 34.877 32.438 1.00 52.44 108 GLU A N 1
ATOM 863 C CA . GLU A 1 108 ? 9.379 35.028 32.756 1.00 52.44 108 GLU A CA 1
ATOM 864 C C . GLU A 1 108 ? 9.095 35.374 34.238 1.00 52.44 108 GLU A C 1
ATOM 866 O O . GLU A 1 108 ? 7.973 35.694 34.614 1.00 52.44 108 GLU A O 1
ATOM 871 N N . GLY A 1 109 ? 10.118 35.367 35.104 1.00 50.38 109 GLY A N 1
ATOM 872 C CA . GLY A 1 109 ? 9.985 35.647 36.544 1.00 50.38 109 GLY A CA 1
ATOM 873 C C . GLY A 1 109 ? 10.094 37.122 36.960 1.00 50.38 109 GLY A C 1
ATOM 874 O O . GLY A 1 109 ? 10.047 37.409 38.154 1.00 50.38 109 GLY A O 1
ATOM 875 N N . ARG A 1 110 ? 10.289 38.065 36.024 1.00 50.09 110 ARG A N 1
ATOM 876 C CA . ARG A 1 110 ? 10.520 39.495 36.337 1.00 50.09 110 ARG A CA 1
ATOM 877 C C . ARG A 1 110 ? 9.401 40.449 35.917 1.00 50.09 110 ARG A C 1
ATOM 879 O O . ARG A 1 110 ? 9.504 41.629 36.228 1.00 50.09 110 ARG A O 1
ATOM 886 N N . GLU A 1 111 ? 8.332 39.962 35.293 1.00 54.62 111 GLU A N 1
ATOM 887 C CA . GLU A 1 111 ? 7.201 40.803 34.850 1.00 54.62 111 GLU A CA 1
ATOM 888 C C . GLU A 1 111 ? 5.976 40.730 35.783 1.00 54.62 111 GLU A C 1
ATOM 890 O O . GLU A 1 111 ? 4.913 41.252 35.469 1.00 54.62 111 GLU A O 1
ATOM 895 N N . GLY A 1 112 ? 6.121 40.116 36.963 1.00 55.00 112 GLY A N 1
ATOM 896 C CA . GLY A 1 112 ? 5.049 39.995 37.961 1.00 55.00 112 GLY A CA 1
ATOM 897 C C . GLY A 1 112 ? 5.146 40.929 39.172 1.00 55.00 112 GLY A C 1
ATOM 898 O O . GLY A 1 112 ? 4.323 40.806 40.074 1.00 55.00 112 GLY A O 1
ATOM 899 N N . LEU A 1 113 ? 6.139 41.824 39.241 1.00 45.06 113 LEU A N 1
ATOM 900 C CA . LEU A 1 113 ? 6.292 42.787 40.340 1.00 45.06 113 LEU A CA 1
ATOM 901 C C . LEU A 1 113 ? 6.872 44.119 39.837 1.00 45.06 113 LEU A C 1
ATOM 903 O O . LEU A 1 113 ? 8.062 44.380 40.002 1.00 45.06 113 LEU A O 1
ATOM 907 N N . SER A 1 114 ? 6.025 44.946 39.221 1.00 41.44 114 SER A N 1
ATOM 908 C CA . SER A 1 114 ? 5.885 46.394 39.469 1.00 41.44 114 SER A CA 1
ATOM 909 C C . SER A 1 114 ? 4.821 46.990 38.559 1.00 41.44 114 SER A C 1
ATOM 911 O O . SER A 1 114 ? 4.688 46.518 37.413 1.00 41.44 114 SER A O 1
#

InterPro domains:
  IPR008631 Glycogen synthase [PF05693] (2-111)
  IPR008631 Glycogen synthase [PTHR10176] (2-108)